Protein AF-A0A4V1DC29-F1 (afdb_monomer_lite)

Organism: Pseudomonas veronii (NCBI:txid76761)

InterPro domains:
  IPR040654 LasR-specific antiactivator QslA [PF18226] (12-81)

Structure (mmCIF, N/CA/C/O backbone):
data_AF-A0A4V1DC29-F1
#
_entry.id   AF-A0A4V1DC29-F1
#
loop_
_atom_site.group_PDB
_atom_site.id
_atom_site.type_symbol
_atom_site.label_atom_id
_atom_site.label_alt_id
_atom_site.label_comp_id
_atom_site.label_asym_id
_atom_site.label_entity_id
_atom_site.label_seq_id
_atom_site.pdbx_PDB_ins_code
_atom_site.Cartn_x
_atom_site.Cartn_y
_atom_site.Cartn_z
_atom_site.occupancy
_atom_site.B_iso_or_equiv
_atom_site.auth_seq_id
_atom_site.auth_comp_id
_atom_site.auth_asym_id
_atom_site.auth_atom_id
_atom_site.pdbx_PDB_model_num
ATOM 1 N N . MET A 1 1 ? -5.006 3.701 -33.647 1.00 34.66 1 MET A N 1
ATOM 2 C CA . MET A 1 1 ? -5.618 2.642 -32.819 1.00 34.66 1 MET A CA 1
ATOM 3 C C . MET A 1 1 ? -4.777 2.530 -31.553 1.00 34.66 1 MET A C 1
ATOM 5 O O . MET A 1 1 ? -3.688 1.982 -31.626 1.00 34.66 1 MET A O 1
ATOM 9 N N . GLN A 1 2 ? -5.179 3.166 -30.448 1.00 41.62 2 GLN A N 1
ATOM 10 C CA . GLN A 1 2 ? -4.466 3.026 -29.171 1.00 41.62 2 GLN A CA 1
ATOM 11 C C . GLN A 1 2 ? -4.733 1.616 -28.639 1.00 41.62 2 GLN A C 1
ATOM 13 O O . GLN A 1 2 ? -5.888 1.242 -28.449 1.00 41.62 2 GLN A O 1
ATOM 18 N N . GLN A 1 3 ? -3.676 0.829 -28.442 1.00 43.25 3 GLN A N 1
ATOM 19 C CA . GLN A 1 3 ? -3.746 -0.358 -27.598 1.00 43.25 3 GLN A CA 1
ATOM 20 C C . GLN A 1 3 ? -4.185 0.131 -26.218 1.00 43.25 3 GLN A C 1
ATOM 22 O O . GLN A 1 3 ? -3.456 0.876 -25.565 1.00 43.25 3 GLN A O 1
ATOM 27 N N . VAL A 1 4 ? -5.396 -0.230 -25.797 1.00 51.94 4 VAL A N 1
ATOM 28 C CA . VAL A 1 4 ? -5.788 -0.116 -24.395 1.00 51.94 4 VAL A CA 1
ATOM 29 C C . VAL A 1 4 ? -4.890 -1.107 -23.667 1.00 51.94 4 VAL A C 1
ATOM 31 O O . VAL A 1 4 ? -5.188 -2.297 -23.637 1.00 51.94 4 VAL A O 1
ATOM 34 N N . GLY A 1 5 ? -3.730 -0.645 -23.196 1.00 57.06 5 GLY A N 1
ATOM 35 C CA . GLY A 1 5 ? -2.886 -1.445 -22.321 1.00 57.06 5 GLY A CA 1
ATOM 36 C C . GLY A 1 5 ? -3.753 -1.920 -21.163 1.00 57.06 5 GLY A C 1
ATOM 37 O O . GLY A 1 5 ? -4.528 -1.137 -20.610 1.00 57.06 5 GLY A O 1
ATOM 38 N N . GLU A 1 6 ? -3.710 -3.209 -20.845 1.00 72.94 6 GLU A N 1
ATOM 39 C CA . GLU A 1 6 ? -4.348 -3.700 -19.630 1.00 72.94 6 GLU A CA 1
ATOM 40 C C . GLU A 1 6 ? -3.633 -3.053 -18.445 1.00 72.94 6 GLU A C 1
ATOM 42 O O . GLU A 1 6 ? -2.489 -3.376 -18.125 1.00 72.94 6 GLU A O 1
ATOM 47 N N . TYR A 1 7 ? -4.299 -2.066 -17.857 1.00 80.69 7 TYR A N 1
ATOM 48 C CA . TYR A 1 7 ? -3.824 -1.395 -16.663 1.00 80.69 7 TYR A CA 1
ATOM 49 C C . TYR A 1 7 ? -4.101 -2.269 -15.448 1.00 80.69 7 TYR A C 1
ATOM 51 O O . TYR A 1 7 ? -5.181 -2.855 -15.324 1.00 80.69 7 TYR A O 1
ATOM 59 N N . VAL A 1 8 ? -3.144 -2.318 -14.531 1.00 84.25 8 VAL A N 1
ATOM 60 C CA . VAL A 1 8 ? -3.282 -3.077 -13.289 1.00 84.25 8 VAL A CA 1
ATOM 61 C C . VAL A 1 8 ? -4.193 -2.319 -12.329 1.00 84.25 8 VAL A C 1
ATOM 63 O O . VAL A 1 8 ? -4.107 -1.096 -12.196 1.00 84.25 8 VAL A O 1
ATOM 66 N N . SER A 1 9 ? -5.052 -3.050 -11.628 1.00 84.31 9 SER A N 1
ATOM 67 C CA . SER A 1 9 ? -5.849 -2.515 -10.527 1.00 84.31 9 SER A CA 1
ATOM 68 C C . SER A 1 9 ? -5.386 -3.132 -9.218 1.00 84.31 9 SER A C 1
ATOM 70 O O . SER A 1 9 ? -5.137 -4.334 -9.152 1.00 84.31 9 SER A O 1
ATOM 72 N N . VAL A 1 10 ? -5.336 -2.325 -8.162 1.00 82.88 10 VAL A N 1
ATOM 73 C CA . VAL A 1 10 ? -5.288 -2.845 -6.796 1.00 82.88 10 VAL A CA 1
ATOM 74 C C . VAL A 1 10 ? -6.625 -3.540 -6.527 1.00 82.88 10 VAL A C 1
ATOM 76 O O . VAL A 1 10 ? -7.673 -2.928 -6.771 1.00 82.88 10 VAL A O 1
ATOM 79 N N . PRO A 1 11 ? -6.626 -4.809 -6.077 1.00 84.19 11 PRO A N 1
ATOM 80 C CA . PRO A 1 11 ? -7.860 -5.553 -5.863 1.00 84.19 11 PRO A CA 1
ATOM 81 C C . PRO A 1 11 ? -8.744 -4.887 -4.800 1.00 84.19 11 PRO A C 1
ATOM 83 O O . PRO A 1 11 ? -8.279 -4.090 -3.981 1.00 84.19 11 PRO A O 1
ATOM 86 N N . SER A 1 12 ? -10.039 -5.205 -4.836 1.00 82.88 12 SER A N 1
ATOM 87 C CA . SER A 1 12 ? -10.992 -4.782 -3.805 1.00 82.88 12 SER A CA 1
ATOM 88 C C . SER A 1 12 ? -10.543 -5.271 -2.426 1.00 82.88 12 SER A C 1
ATOM 90 O O . SER A 1 12 ? -10.000 -6.370 -2.301 1.00 82.88 12 SER A O 1
ATOM 92 N N . ALA A 1 13 ? -10.776 -4.453 -1.405 1.00 80.19 13 ALA A N 1
ATOM 93 C CA . ALA A 1 13 ? -10.408 -4.737 -0.026 1.00 80.19 13 ALA A CA 1
ATOM 94 C C . ALA A 1 13 ? -11.503 -4.235 0.907 1.00 80.19 13 ALA A C 1
ATOM 96 O O . ALA A 1 13 ? -11.963 -3.107 0.742 1.00 80.19 13 ALA A O 1
ATOM 97 N N . GLU A 1 14 ? -11.918 -5.067 1.866 1.00 74.00 14 GLU A N 1
ATOM 98 C CA . GLU A 1 14 ? -12.877 -4.694 2.920 1.00 74.00 14 GLU A CA 1
ATOM 99 C C . GLU A 1 14 ? -14.199 -4.088 2.395 1.00 74.00 14 GLU A C 1
ATOM 101 O O . GLU A 1 14 ? -14.818 -3.267 3.057 1.00 74.00 14 GLU A O 1
ATOM 106 N N . GLY A 1 15 ? -14.645 -4.479 1.193 1.00 68.50 15 GLY A N 1
ATOM 107 C CA . GLY A 1 15 ? -15.852 -3.927 0.562 1.00 68.50 15 GLY A CA 1
ATOM 108 C C . GLY A 1 15 ? -15.630 -2.651 -0.261 1.00 68.50 15 GLY A C 1
ATOM 109 O O . GLY A 1 15 ? -16.566 -2.185 -0.908 1.00 68.50 15 GLY A O 1
ATOM 110 N N . TYR A 1 16 ? -14.405 -2.109 -0.313 1.00 76.62 16 TYR A N 1
ATOM 111 C CA . TYR A 1 16 ? -14.052 -0.965 -1.163 1.00 76.62 16 TYR A CA 1
ATOM 112 C C . TYR A 1 16 ? -13.697 -1.416 -2.579 1.00 76.62 16 TYR A C 1
ATOM 114 O O . TYR A 1 16 ? -12.969 -2.405 -2.730 1.00 76.62 16 TYR A O 1
ATOM 122 N N . PRO A 1 17 ? -14.167 -0.724 -3.635 1.00 81.56 17 PRO A N 1
ATOM 123 C CA . PRO A 1 17 ? -13.888 -1.122 -5.009 1.00 81.56 17 PRO A CA 1
ATOM 124 C C . PRO A 1 17 ? -12.386 -1.163 -5.312 1.00 81.56 17 PRO A C 1
ATOM 126 O O . PRO A 1 17 ? -11.569 -0.471 -4.696 1.00 81.56 17 PRO A O 1
ATOM 129 N N . GLY A 1 18 ? -12.025 -1.988 -6.295 1.00 84.38 18 GLY A N 1
ATOM 130 C CA . GLY A 1 18 ? -10.666 -2.009 -6.825 1.00 84.38 18 GLY A CA 1
ATOM 131 C C . GLY A 1 18 ? -10.278 -0.643 -7.394 1.00 84.38 18 GLY A C 1
ATOM 132 O O . GLY A 1 18 ? -11.094 0.033 -8.023 1.00 84.38 18 GLY A O 1
ATOM 133 N N . LEU A 1 19 ? -9.030 -0.238 -7.167 1.00 83.06 19 LEU A N 1
ATOM 134 C CA . LEU A 1 19 ? -8.510 1.054 -7.610 1.00 83.06 19 LEU A CA 1
ATOM 135 C C . LEU A 1 19 ? -7.601 0.857 -8.817 1.00 83.06 19 LEU A C 1
ATOM 137 O O . LEU A 1 19 ? -6.590 0.159 -8.744 1.00 83.06 19 LEU A O 1
ATOM 141 N N . ARG A 1 20 ? -7.977 1.470 -9.941 1.00 85.19 20 ARG A N 1
ATOM 142 C CA . ARG A 1 20 ? -7.216 1.382 -11.187 1.00 85.19 20 ARG A CA 1
ATOM 143 C C . ARG A 1 20 ? -5.964 2.237 -11.098 1.00 85.19 20 ARG A C 1
ATOM 145 O O . ARG A 1 20 ? -6.022 3.390 -10.675 1.00 85.19 20 ARG A O 1
ATOM 152 N N . THR A 1 21 ? -4.854 1.679 -11.550 1.00 86.75 21 THR A N 1
ATOM 153 C CA . THR A 1 21 ? -3.572 2.373 -11.584 1.00 86.75 21 THR A CA 1
ATOM 154 C C . THR A 1 21 ? -3.206 2.799 -13.014 1.00 86.75 21 THR A C 1
ATOM 156 O O . THR A 1 21 ? -3.769 2.257 -13.968 1.00 86.75 21 THR A O 1
ATOM 159 N N . PRO A 1 22 ? -2.298 3.775 -13.206 1.00 88.12 22 PRO A N 1
ATOM 160 C CA . PRO A 1 22 ? -1.805 4.150 -14.531 1.00 88.12 22 PRO A CA 1
ATOM 161 C C . PRO A 1 22 ? -0.735 3.192 -15.089 1.00 88.12 22 PRO A C 1
ATOM 163 O O . PRO A 1 22 ? -0.266 3.420 -16.202 1.00 88.12 22 PRO A O 1
ATOM 166 N N . TRP A 1 23 ? -0.349 2.133 -14.366 1.00 89.88 23 TRP A N 1
ATOM 167 C CA . TRP A 1 23 ? 0.695 1.199 -14.798 1.00 89.88 23 TRP A CA 1
ATOM 168 C C . TRP A 1 23 ? 0.155 0.037 -15.637 1.00 89.88 23 TRP A C 1
ATOM 170 O O . TRP A 1 23 ? -0.932 -0.489 -15.376 1.00 89.88 23 TRP A O 1
ATOM 180 N N . GLY A 1 24 ? 0.955 -0.389 -16.617 1.00 90.38 24 GLY A N 1
ATOM 181 C CA . GLY A 1 24 ? 0.723 -1.606 -17.390 1.00 90.38 24 GLY A CA 1
ATOM 182 C C . GLY A 1 24 ? 1.002 -2.887 -16.598 1.00 90.38 24 GLY A C 1
ATOM 183 O O . GLY A 1 24 ? 1.563 -2.869 -15.497 1.00 90.38 24 GLY A O 1
ATOM 184 N N . ASN A 1 25 ? 0.597 -4.022 -17.170 1.00 89.62 25 ASN A N 1
ATOM 185 C CA . ASN A 1 25 ? 0.738 -5.357 -16.578 1.00 89.62 25 ASN A CA 1
ATOM 186 C C . ASN A 1 25 ? 2.171 -5.725 -16.159 1.00 89.62 25 ASN A C 1
ATOM 188 O O . ASN A 1 25 ? 2.345 -6.515 -15.233 1.00 89.62 25 ASN A O 1
ATOM 192 N N . GLU A 1 26 ? 3.191 -5.153 -16.793 1.00 92.00 26 GLU A N 1
ATOM 193 C CA . GLU A 1 26 ? 4.601 -5.352 -16.459 1.00 92.00 26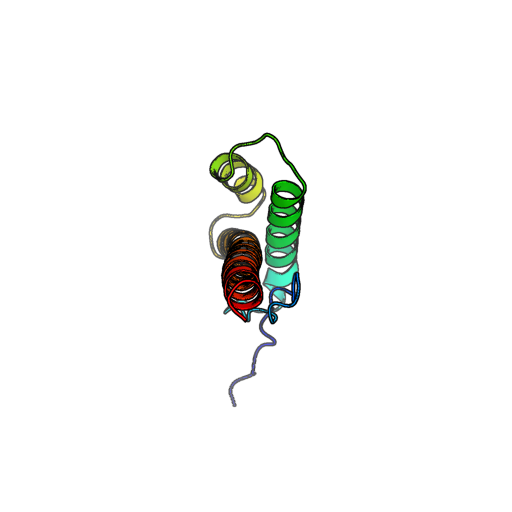 GLU A CA 1
ATOM 194 C C . GLU A 1 26 ? 4.959 -4.915 -15.028 1.00 92.00 26 GLU A C 1
ATOM 196 O O . GLU A 1 26 ? 5.889 -5.462 -14.436 1.00 92.00 26 GLU A O 1
ATOM 201 N N . PHE A 1 27 ? 4.189 -3.995 -14.440 1.00 94.75 27 PHE A N 1
ATOM 202 C CA . PHE A 1 27 ? 4.379 -3.520 -13.067 1.00 94.75 27 PHE A CA 1
ATOM 203 C C . PHE A 1 27 ? 3.475 -4.218 -12.046 1.00 94.75 27 PHE A C 1
ATOM 205 O O . PHE A 1 27 ? 3.547 -3.916 -10.852 1.00 94.75 27 PHE A O 1
ATOM 212 N N . ARG A 1 28 ? 2.637 -5.172 -12.480 1.00 93.81 28 ARG A N 1
ATOM 213 C CA . ARG A 1 28 ? 1.738 -5.922 -11.590 1.00 93.81 28 ARG A CA 1
ATOM 214 C C . ARG A 1 28 ? 2.456 -6.525 -10.377 1.00 93.81 28 ARG A C 1
ATOM 216 O O . ARG A 1 28 ? 1.947 -6.325 -9.276 1.00 93.81 28 ARG A O 1
ATOM 223 N N . PRO A 1 29 ? 3.630 -7.175 -10.514 1.00 95.69 29 PRO A N 1
ATOM 224 C CA . PRO A 1 29 ? 4.308 -7.765 -9.361 1.00 95.69 29 PRO A CA 1
ATOM 225 C C . PRO A 1 29 ? 4.699 -6.731 -8.299 1.00 95.69 29 PRO A C 1
ATOM 227 O O . PRO A 1 29 ? 4.638 -7.022 -7.110 1.00 95.69 29 PRO A O 1
ATOM 230 N N . MET A 1 30 ? 5.069 -5.515 -8.713 1.00 97.44 30 MET A N 1
ATOM 231 C CA . MET A 1 30 ? 5.447 -4.429 -7.806 1.00 97.44 30 MET A CA 1
ATOM 232 C C . MET A 1 30 ? 4.221 -3.912 -7.054 1.00 97.44 30 MET A C 1
ATOM 234 O O . MET A 1 30 ? 4.275 -3.736 -5.841 1.00 97.44 30 MET A O 1
ATOM 238 N N . ILE A 1 31 ? 3.102 -3.729 -7.760 1.00 96.19 31 ILE A N 1
ATOM 239 C CA . ILE A 1 31 ? 1.831 -3.304 -7.160 1.00 96.19 31 ILE A CA 1
ATOM 240 C C . ILE A 1 31 ? 1.346 -4.343 -6.145 1.00 96.19 31 ILE A C 1
ATOM 242 O O . ILE A 1 31 ? 0.999 -3.982 -5.023 1.00 96.19 31 ILE A O 1
ATOM 246 N N . GLU A 1 32 ? 1.340 -5.626 -6.512 1.00 95.88 32 GLU A N 1
ATOM 247 C CA . GLU A 1 32 ? 0.928 -6.719 -5.621 1.00 95.88 32 GLU A CA 1
ATOM 248 C C . GLU A 1 32 ? 1.825 -6.823 -4.382 1.00 95.88 32 GLU A C 1
ATOM 250 O O . GLU A 1 32 ? 1.328 -7.066 -3.282 1.00 95.88 32 GLU A O 1
ATOM 255 N N . ASP A 1 33 ? 3.130 -6.594 -4.531 1.00 97.69 33 ASP A N 1
ATOM 256 C CA . ASP A 1 33 ? 4.054 -6.583 -3.398 1.00 97.69 33 ASP A CA 1
ATOM 257 C C . ASP A 1 33 ? 3.813 -5.384 -2.467 1.00 97.69 33 ASP A C 1
ATOM 259 O O . ASP A 1 33 ? 3.780 -5.537 -1.244 1.00 97.69 33 ASP A O 1
ATOM 263 N N . GLY A 1 34 ? 3.528 -4.206 -3.034 1.00 97.81 34 GLY A N 1
ATOM 264 C CA . GLY A 1 34 ? 3.102 -3.027 -2.279 1.00 97.81 34 GLY A CA 1
ATOM 265 C C . GLY A 1 34 ? 1.829 -3.281 -1.475 1.00 97.81 34 GLY A C 1
ATOM 266 O O . GLY A 1 34 ? 1.779 -2.981 -0.280 1.00 97.81 34 GLY A O 1
ATOM 267 N N . VAL A 1 35 ? 0.824 -3.900 -2.104 1.00 97.38 35 VAL A N 1
ATOM 268 C CA . VAL A 1 35 ? -0.432 -4.296 -1.447 1.00 97.38 35 VAL A CA 1
ATOM 269 C C . VAL A 1 35 ? -0.162 -5.252 -0.287 1.00 97.38 35 VAL A C 1
ATOM 271 O O . VAL A 1 35 ? -0.603 -4.980 0.828 1.00 97.38 35 VAL A O 1
ATOM 274 N N . ARG A 1 36 ? 0.615 -6.318 -0.511 1.00 97.19 36 ARG A N 1
ATOM 275 C CA . ARG A 1 36 ? 0.955 -7.304 0.527 1.00 97.19 36 ARG A CA 1
ATOM 276 C C . ARG A 1 36 ? 1.704 -6.670 1.700 1.00 97.19 36 ARG A C 1
ATOM 278 O O . ARG A 1 36 ? 1.467 -7.009 2.860 1.00 97.19 36 ARG A O 1
ATOM 285 N N . CYS A 1 37 ? 2.614 -5.743 1.411 1.00 97.69 37 CYS A N 1
ATOM 286 C CA . CYS A 1 37 ? 3.350 -5.006 2.430 1.00 97.69 37 CYS A CA 1
ATOM 287 C C . CYS A 1 37 ? 2.412 -4.137 3.288 1.00 97.69 37 CYS A C 1
ATOM 289 O O . CYS A 1 37 ? 2.535 -4.129 4.514 1.00 97.69 37 CYS A O 1
ATOM 291 N N . ALA A 1 38 ? 1.441 -3.460 2.667 1.00 97.62 38 ALA A N 1
ATOM 292 C CA . ALA A 1 38 ? 0.428 -2.692 3.385 1.00 97.62 38 ALA A CA 1
ATOM 293 C C . ALA A 1 38 ? -0.500 -3.588 4.222 1.00 97.62 38 ALA A C 1
ATOM 295 O O . ALA A 1 38 ? -0.772 -3.252 5.371 1.00 97.62 38 ALA A O 1
ATOM 296 N N . GLU A 1 39 ? -0.940 -4.732 3.690 1.00 96.31 39 GLU A N 1
ATOM 297 C CA . GLU A 1 39 ? -1.738 -5.730 4.425 1.00 96.31 39 GLU A CA 1
ATOM 298 C C . GLU A 1 39 ? -0.988 -6.236 5.661 1.00 96.31 39 GLU A C 1
ATOM 300 O O . GLU A 1 39 ? -1.505 -6.156 6.769 1.00 96.31 39 GLU A O 1
ATOM 305 N N . THR A 1 40 ? 0.284 -6.613 5.507 1.00 96.56 40 THR A N 1
ATOM 306 C CA . THR A 1 40 ? 1.130 -7.046 6.633 1.00 96.56 40 THR A CA 1
ATOM 307 C C . THR A 1 40 ? 1.239 -5.967 7.715 1.00 96.56 40 THR A C 1
ATOM 309 O O . THR A 1 40 ? 1.306 -6.268 8.907 1.00 96.56 40 THR A O 1
ATOM 312 N N . TRP A 1 41 ? 1.272 -4.689 7.317 1.00 97.50 41 TRP A N 1
ATOM 313 C CA . TRP A 1 41 ? 1.280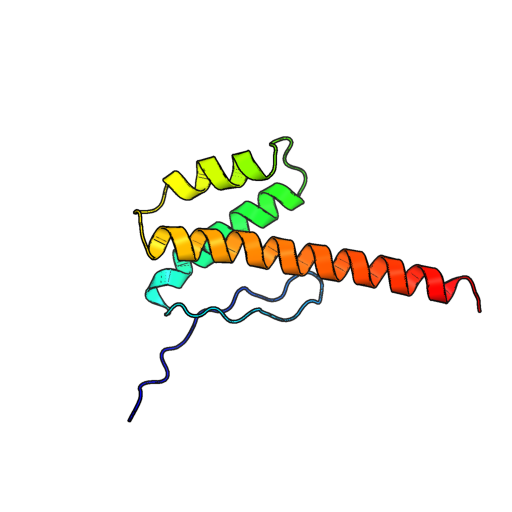 -3.590 8.275 1.00 97.50 41 TRP A CA 1
ATOM 314 C C . TRP A 1 41 ? -0.068 -3.437 8.994 1.00 97.50 41 TRP A C 1
ATOM 316 O O . TRP A 1 41 ? -0.097 -3.318 10.220 1.00 97.50 41 TRP A O 1
ATOM 326 N N . LEU A 1 42 ? -1.170 -3.480 8.240 1.00 95.50 42 LEU A N 1
ATOM 327 C CA . LEU A 1 42 ? -2.542 -3.386 8.745 1.00 95.50 42 LEU A CA 1
ATOM 328 C C . LEU A 1 42 ? -2.913 -4.540 9.689 1.00 95.50 42 LEU A C 1
ATOM 330 O O . LEU A 1 42 ? -3.655 -4.306 10.644 1.00 95.50 42 LEU A O 1
ATOM 334 N N . ASP A 1 43 ? -2.343 -5.728 9.473 1.00 95.94 43 ASP A N 1
ATOM 335 C CA . ASP A 1 43 ? -2.537 -6.941 10.280 1.00 95.94 43 ASP A CA 1
ATOM 336 C C . ASP A 1 43 ? -1.827 -6.899 11.651 1.00 95.94 43 ASP A C 1
ATOM 338 O O . ASP A 1 43 ? -1.855 -7.872 12.406 1.00 95.94 43 ASP A O 1
ATOM 342 N N . GLY A 1 44 ? -1.217 -5.765 12.017 1.00 93.44 44 GLY A N 1
ATOM 343 C CA . GLY A 1 44 ? -0.716 -5.520 13.374 1.00 93.44 44 GLY A CA 1
ATOM 344 C C . GLY A 1 44 ? 0.805 -5.449 13.507 1.00 93.44 44 GLY A C 1
ATOM 345 O O . GLY A 1 44 ? 1.345 -5.741 14.575 1.00 93.44 44 GLY A O 1
ATOM 346 N N . SER A 1 45 ? 1.516 -5.044 12.453 1.00 93.62 45 SER A N 1
ATOM 347 C CA . SER A 1 45 ? 2.951 -4.746 12.543 1.00 93.62 45 SER A CA 1
ATOM 348 C C . SER A 1 45 ? 3.246 -3.688 13.616 1.00 93.62 45 SER A C 1
ATOM 350 O O . SER A 1 45 ? 2.609 -2.638 13.666 1.00 93.62 45 SER A O 1
ATOM 352 N N . SER A 1 46 ? 4.296 -3.905 14.414 1.00 93.81 46 SER A N 1
ATOM 353 C CA . SER A 1 46 ? 4.792 -2.928 15.399 1.00 93.81 46 SER A CA 1
ATOM 354 C C . SER A 1 46 ? 5.636 -1.802 14.787 1.00 93.81 46 SER A C 1
ATOM 356 O O . SER A 1 46 ? 5.970 -0.828 15.464 1.00 93.81 46 SER A O 1
ATOM 358 N N . LEU A 1 47 ? 6.008 -1.924 13.511 1.00 95.19 47 LEU A N 1
ATOM 359 C CA . LEU A 1 47 ? 6.823 -0.933 12.814 1.00 95.19 47 LEU A CA 1
ATOM 360 C C . LEU A 1 47 ? 6.018 0.339 12.508 1.00 95.19 47 LEU A C 1
ATOM 362 O O . LEU A 1 47 ? 4.869 0.246 12.067 1.00 95.19 47 LEU A O 1
ATOM 366 N N . PRO A 1 48 ? 6.626 1.535 12.628 1.00 97.56 48 PRO A N 1
ATOM 367 C CA . PRO A 1 48 ? 6.025 2.756 12.110 1.00 97.56 48 PRO A CA 1
ATOM 368 C C . PRO A 1 48 ? 5.723 2.634 10.611 1.00 97.56 48 PRO A C 1
ATOM 370 O O . PRO A 1 48 ? 6.551 2.128 9.851 1.00 97.56 48 PRO A O 1
ATOM 373 N N . LEU A 1 49 ? 4.574 3.161 10.175 1.00 97.38 49 LEU A N 1
ATOM 374 C CA . LEU A 1 49 ? 4.109 3.065 8.785 1.00 97.38 49 LEU A CA 1
ATOM 375 C C . LEU A 1 49 ? 5.166 3.518 7.767 1.00 97.38 49 LEU A C 1
ATOM 377 O O . LEU A 1 49 ? 5.451 2.823 6.792 1.00 97.38 49 LEU A O 1
ATOM 381 N N . TRP A 1 50 ? 5.783 4.675 8.021 1.00 97.56 50 TRP A N 1
ATOM 382 C CA . TRP A 1 50 ? 6.809 5.234 7.141 1.00 97.56 50 TRP A CA 1
ATOM 383 C C . TRP A 1 50 ? 8.022 4.306 7.009 1.00 97.56 50 TRP A C 1
ATOM 385 O O . TRP A 1 50 ? 8.640 4.254 5.949 1.00 97.56 50 TRP A O 1
ATOM 395 N N . TRP A 1 51 ? 8.362 3.567 8.071 1.00 97.69 51 TRP A N 1
ATOM 396 C CA . TRP A 1 51 ? 9.510 2.668 8.089 1.00 97.69 51 TRP A CA 1
ATOM 397 C C . TRP A 1 51 ? 9.218 1.409 7.274 1.00 97.69 51 TRP A C 1
ATOM 399 O O . TRP A 1 51 ? 10.058 1.002 6.472 1.00 97.69 51 TRP A O 1
ATOM 409 N N . ALA A 1 52 ? 8.012 0.843 7.410 1.00 97.50 52 ALA A N 1
ATOM 410 C CA . ALA A 1 52 ? 7.562 -0.282 6.590 1.00 97.50 52 ALA A CA 1
ATOM 411 C C . ALA A 1 52 ? 7.644 0.058 5.091 1.00 97.50 52 ALA A C 1
ATOM 413 O O . ALA A 1 52 ? 8.236 -0.698 4.322 1.00 97.50 52 ALA A O 1
ATOM 414 N N . LEU A 1 53 ? 7.169 1.241 4.691 1.00 98.12 53 LEU A N 1
ATOM 415 C CA . LEU A 1 53 ? 7.290 1.722 3.313 1.00 98.12 53 LEU A CA 1
ATOM 416 C C . LEU A 1 53 ? 8.755 1.932 2.893 1.00 98.12 53 LEU A C 1
ATOM 418 O O . LEU A 1 53 ? 9.201 1.416 1.868 1.00 98.12 53 LEU A O 1
ATOM 422 N N . ALA A 1 54 ? 9.523 2.684 3.687 1.00 97.44 54 ALA A N 1
ATOM 423 C CA . ALA A 1 54 ? 10.881 3.097 3.337 1.00 97.44 54 ALA A CA 1
ATOM 424 C C . ALA A 1 54 ? 11.866 1.928 3.212 1.00 97.44 54 ALA A C 1
ATOM 426 O O . ALA A 1 54 ? 12.843 2.039 2.470 1.00 97.44 54 ALA A O 1
ATOM 427 N N . GLN A 1 55 ? 11.639 0.833 3.937 1.00 96.69 55 GLN A N 1
ATOM 428 C CA . GLN A 1 55 ? 12.480 -0.357 3.855 1.00 96.69 55 GLN A CA 1
ATOM 429 C C . GLN A 1 55 ? 12.101 -1.229 2.666 1.00 96.69 55 GLN A C 1
ATOM 431 O O . GLN A 1 55 ? 12.986 -1.617 1.909 1.00 96.69 55 GLN A O 1
ATOM 436 N N . ASN A 1 56 ? 10.808 -1.473 2.451 1.00 97.25 56 ASN A N 1
ATOM 437 C CA . ASN A 1 56 ? 10.368 -2.357 1.375 1.00 97.25 56 ASN A CA 1
ATOM 438 C C . ASN A 1 56 ? 10.551 -1.733 -0.013 1.00 97.25 56 ASN A C 1
ATOM 440 O O . ASN A 1 56 ? 10.969 -2.424 -0.938 1.00 97.25 56 ASN A O 1
ATOM 444 N N . ARG A 1 57 ? 10.408 -0.405 -0.146 1.00 97.00 57 ARG A N 1
ATOM 445 C CA . ARG A 1 57 ? 10.644 0.273 -1.432 1.00 97.00 57 ARG A CA 1
ATOM 446 C C . ARG A 1 57 ? 12.071 0.102 -1.970 1.00 97.00 57 ARG A C 1
ATOM 448 O O . ARG A 1 57 ? 12.282 0.178 -3.173 1.00 97.00 57 ARG A O 1
ATOM 455 N N . LYS A 1 58 ? 13.058 -0.151 -1.096 1.00 96.75 58 LYS A N 1
ATOM 456 C CA . LYS A 1 58 ? 14.471 -0.341 -1.479 1.00 96.75 58 LYS A CA 1
ATOM 457 C C . LYS A 1 58 ? 14.728 -1.659 -2.214 1.00 96.75 58 LYS A C 1
ATOM 459 O O . LYS A 1 58 ? 15.797 -1.812 -2.795 1.00 96.75 58 LYS A O 1
ATOM 464 N N . HIS A 1 59 ? 13.785 -2.602 -2.187 1.00 96.50 59 HIS A N 1
ATOM 465 C CA . HIS A 1 59 ? 13.891 -3.861 -2.930 1.00 96.50 59 HIS A CA 1
ATOM 466 C C . HIS A 1 59 ? 13.604 -3.693 -4.430 1.00 96.50 59 HIS A C 1
ATOM 468 O O . HIS A 1 59 ? 13.892 -4.595 -5.217 1.00 96.50 59 HIS A O 1
ATOM 474 N N . HIS A 1 60 ? 13.070 -2.540 -4.840 1.00 96.25 60 HIS A N 1
ATOM 475 C CA . HIS A 1 60 ? 12.734 -2.246 -6.228 1.00 96.25 60 HIS A CA 1
ATOM 476 C C . HIS A 1 60 ? 13.785 -1.345 -6.875 1.00 96.25 60 HIS A C 1
ATOM 478 O O . HIS A 1 60 ? 14.481 -0.571 -6.216 1.00 96.25 60 HIS A O 1
ATOM 484 N N . ARG A 1 61 ? 13.902 -1.447 -8.203 1.00 95.06 61 ARG A N 1
ATOM 485 C CA . ARG A 1 61 ? 14.756 -0.540 -8.976 1.00 95.06 61 ARG A CA 1
ATOM 486 C C . ARG A 1 61 ? 14.169 0.878 -8.926 1.00 95.06 61 ARG A C 1
ATOM 488 O O . ARG A 1 61 ? 12.956 0.999 -9.097 1.00 95.06 61 ARG A O 1
ATOM 495 N N . PRO A 1 62 ? 15.001 1.924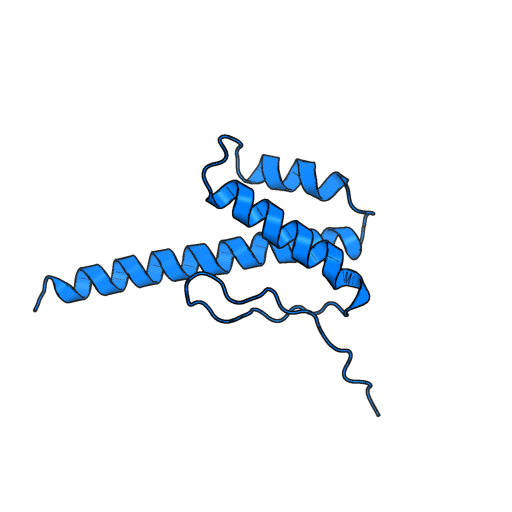 -8.762 1.00 95.25 62 PRO A N 1
ATOM 496 C CA . PRO A 1 62 ? 14.537 3.307 -8.828 1.00 95.25 62 PRO A CA 1
ATOM 497 C C . PRO A 1 62 ? 13.785 3.614 -10.133 1.00 95.25 62 PRO A C 1
ATOM 499 O O . PRO A 1 62 ? 14.140 3.078 -11.187 1.00 95.25 62 PRO A O 1
ATOM 502 N N . GLY A 1 63 ? 12.788 4.499 -10.055 1.00 95.88 63 GLY A N 1
ATOM 503 C CA . GLY A 1 63 ? 11.880 4.849 -11.156 1.00 95.88 63 GLY A CA 1
ATOM 504 C C . GLY A 1 63 ? 10.565 4.069 -11.093 1.00 95.88 63 GLY A C 1
ATOM 505 O O . GLY A 1 63 ? 10.131 3.675 -10.008 1.00 95.88 63 GLY A O 1
ATOM 506 N N . ASP A 1 64 ? 9.963 3.806 -12.254 1.00 96.06 64 ASP A N 1
ATOM 507 C CA . ASP A 1 64 ? 8.620 3.221 -12.376 1.00 96.06 64 ASP A CA 1
ATOM 508 C C . ASP A 1 64 ? 8.371 1.960 -11.520 1.00 96.06 64 ASP A C 1
ATOM 510 O O . ASP A 1 64 ? 7.303 1.874 -10.915 1.00 96.06 64 ASP A O 1
ATOM 514 N N . PRO A 1 65 ? 9.305 0.987 -11.384 1.00 96.06 65 PRO A N 1
ATOM 515 C CA . PRO A 1 65 ? 9.085 -0.177 -10.522 1.00 96.06 65 PRO A CA 1
ATOM 516 C C . PRO A 1 65 ? 8.868 0.182 -9.051 1.00 96.06 65 PRO A C 1
ATOM 518 O O . PRO A 1 65 ? 8.035 -0.428 -8.382 1.00 96.06 65 PRO A O 1
ATOM 521 N N . GLN A 1 66 ? 9.629 1.151 -8.542 1.00 97.88 66 GLN A N 1
ATOM 522 C CA . GLN A 1 66 ? 9.497 1.614 -7.167 1.00 97.88 66 GLN A CA 1
ATOM 523 C C . GLN A 1 66 ? 8.206 2.420 -6.991 1.00 97.88 66 GLN A C 1
ATOM 525 O O . GLN A 1 66 ? 7.497 2.210 -6.012 1.00 97.88 66 GLN A O 1
ATOM 530 N N . GLU A 1 67 ? 7.863 3.288 -7.944 1.00 97.50 67 GLU A N 1
ATOM 531 C CA . GLU A 1 67 ? 6.618 4.070 -7.904 1.00 97.50 67 GLU A CA 1
ATOM 532 C C . GLU A 1 67 ? 5.373 3.170 -7.953 1.00 97.50 67 GLU A C 1
ATOM 534 O O . GLU A 1 67 ? 4.424 3.380 -7.198 1.00 97.50 67 GLU A O 1
ATOM 539 N N . ALA A 1 68 ? 5.396 2.116 -8.774 1.00 96.56 68 ALA A N 1
ATOM 540 C CA . ALA A 1 68 ? 4.324 1.128 -8.848 1.00 96.56 68 ALA A CA 1
ATOM 541 C C . ALA A 1 68 ? 4.138 0.369 -7.522 1.00 96.56 68 ALA A C 1
ATOM 543 O O . ALA A 1 68 ? 3.008 0.141 -7.084 1.00 96.56 68 ALA A O 1
ATOM 544 N N . PHE A 1 69 ? 5.241 0.019 -6.851 1.00 98.06 69 PHE A N 1
ATOM 545 C CA . PHE A 1 69 ? 5.203 -0.547 -5.502 1.00 98.06 69 PHE A CA 1
ATOM 546 C C . PHE A 1 69 ? 4.596 0.432 -4.489 1.00 98.06 69 PHE A C 1
ATOM 548 O O . PHE A 1 69 ? 3.665 0.080 -3.761 1.00 98.06 69 PHE A O 1
ATOM 555 N N . GLU A 1 70 ? 5.088 1.675 -4.464 1.00 98.00 70 GLU A N 1
ATOM 556 C CA . GLU A 1 70 ? 4.609 2.717 -3.550 1.00 98.00 70 GLU A CA 1
ATOM 557 C C . GLU A 1 70 ? 3.104 2.966 -3.741 1.00 98.00 70 GLU A C 1
ATOM 559 O O . GLU A 1 70 ? 2.365 3.121 -2.766 1.00 98.00 70 GLU A O 1
ATOM 564 N N . ALA A 1 71 ? 2.616 2.915 -4.980 1.00 96.50 71 ALA A N 1
ATOM 565 C CA . ALA A 1 71 ? 1.200 3.047 -5.272 1.00 96.50 71 ALA A CA 1
ATOM 566 C C . ALA A 1 71 ? 0.365 1.862 -4.783 1.00 96.50 71 ALA A C 1
ATOM 568 O O . ALA A 1 71 ? -0.678 2.086 -4.172 1.00 96.50 71 ALA A O 1
ATOM 569 N N . GLY A 1 72 ? 0.812 0.619 -4.991 1.00 97.06 72 GLY A N 1
ATOM 570 C CA . GLY A 1 72 ? 0.138 -0.557 -4.432 1.00 97.06 72 GLY A CA 1
ATOM 571 C C . GLY A 1 72 ? -0.020 -0.457 -2.911 1.00 97.06 72 GLY A C 1
ATOM 572 O O . GLY A 1 72 ? -1.111 -0.668 -2.376 1.00 97.06 72 GLY A O 1
ATOM 573 N N . PHE A 1 73 ? 1.047 -0.029 -2.232 1.00 98.00 73 PHE A N 1
ATOM 574 C CA . PHE A 1 73 ? 1.069 0.179 -0.786 1.00 98.00 73 PHE A CA 1
ATOM 575 C C . PHE A 1 73 ? 0.088 1.271 -0.329 1.00 98.00 73 PHE A C 1
ATOM 577 O O . PHE A 1 73 ? -0.763 1.039 0.533 1.00 98.00 73 PHE A O 1
ATOM 584 N N . LEU A 1 74 ? 0.169 2.468 -0.919 1.00 97.31 74 LEU A N 1
ATOM 585 C CA . LEU A 1 74 ? -0.651 3.613 -0.513 1.00 97.31 74 LEU A CA 1
ATOM 586 C C . LEU A 1 74 ? -2.132 3.434 -0.861 1.00 97.31 74 LEU A C 1
ATOM 588 O O . LEU A 1 74 ? -2.993 3.806 -0.063 1.00 97.31 74 LEU A O 1
ATOM 592 N N . LEU A 1 75 ? -2.447 2.838 -2.013 1.00 95.56 75 LEU A N 1
ATOM 593 C CA . LEU A 1 75 ? -3.831 2.601 -2.424 1.00 95.56 75 LEU A CA 1
ATOM 594 C C . LEU A 1 75 ? -4.530 1.610 -1.491 1.00 95.56 75 LEU A C 1
ATOM 596 O O . LEU A 1 75 ? -5.68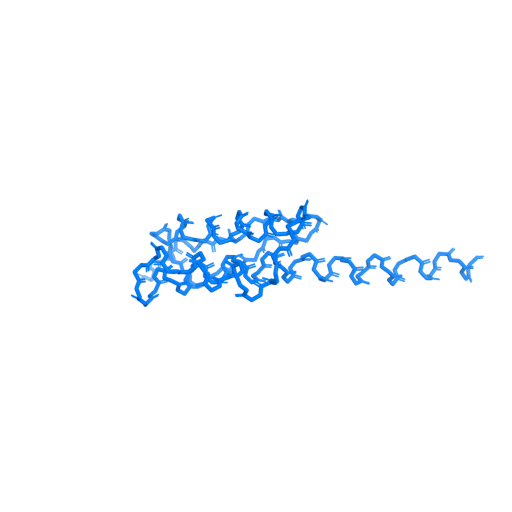4 1.840 -1.132 1.00 95.56 75 LEU A O 1
ATOM 600 N N . ARG A 1 76 ? -3.841 0.560 -1.025 1.00 96.69 76 ARG A N 1
ATOM 601 C CA . ARG A 1 76 ? -4.419 -0.367 -0.042 1.00 96.69 76 ARG A CA 1
ATOM 602 C C . ARG A 1 76 ? -4.713 0.320 1.297 1.00 96.69 76 ARG A C 1
ATOM 604 O O . ARG A 1 76 ? -5.782 0.121 1.882 1.00 96.69 76 ARG A O 1
ATOM 611 N N . LEU A 1 77 ? -3.810 1.175 1.771 1.00 95.69 77 LEU A N 1
ATOM 612 C CA . LEU A 1 77 ? -4.061 1.974 2.975 1.00 95.69 77 LEU A CA 1
ATOM 613 C C . LEU A 1 77 ? -5.240 2.924 2.777 1.00 95.69 77 LEU A C 1
ATOM 615 O O . LEU A 1 77 ? -6.098 3.019 3.649 1.00 95.69 77 LEU A O 1
ATOM 619 N N . GLN A 1 78 ? -5.318 3.586 1.621 1.00 93.88 78 GLN A N 1
ATOM 620 C CA . GLN A 1 78 ? -6.429 4.470 1.288 1.00 93.88 78 GLN A CA 1
ATOM 621 C C . GLN A 1 78 ? -7.772 3.727 1.323 1.00 93.88 78 GLN A C 1
ATOM 623 O O . GLN A 1 78 ? -8.701 4.222 1.959 1.00 93.88 78 GLN A O 1
ATOM 628 N N . GLN A 1 79 ? -7.874 2.547 0.695 1.00 92.38 79 GLN A N 1
ATOM 629 C CA . GLN A 1 79 ? -9.090 1.717 0.724 1.00 92.38 79 GLN A CA 1
ATOM 630 C C . GLN A 1 79 ? -9.531 1.436 2.167 1.00 92.38 79 GLN A C 1
ATOM 632 O O . GLN A 1 79 ? -10.675 1.696 2.537 1.00 92.38 79 GLN A O 1
ATOM 637 N N . THR A 1 80 ? -8.588 0.993 2.998 1.00 92.19 80 THR A N 1
ATOM 638 C CA . THR A 1 80 ? -8.836 0.629 4.400 1.00 92.19 80 THR A CA 1
ATOM 639 C C . THR A 1 80 ? -9.256 1.839 5.243 1.00 92.19 80 THR A C 1
ATOM 641 O O . THR A 1 80 ? -10.195 1.772 6.033 1.00 92.19 80 THR A O 1
ATOM 644 N N . LEU A 1 81 ? -8.590 2.985 5.073 1.00 91.69 81 LEU A N 1
ATOM 645 C CA . LEU A 1 81 ? -8.906 4.211 5.812 1.00 91.69 81 LEU A CA 1
ATOM 646 C C . LEU A 1 81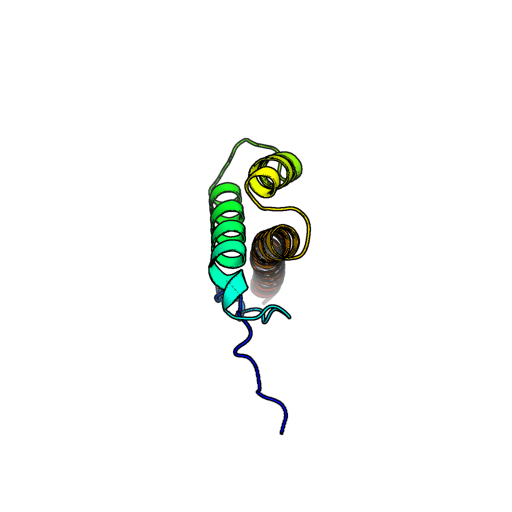 ? -10.283 4.772 5.442 1.00 91.69 81 LEU A C 1
ATOM 648 O O . LEU A 1 81 ? -11.008 5.233 6.326 1.00 91.69 81 LEU A O 1
ATOM 652 N N . ILE A 1 82 ? -10.654 4.730 4.159 1.00 91.31 82 ILE A N 1
ATOM 653 C CA . ILE A 1 82 ? -11.981 5.168 3.715 1.00 91.31 82 ILE A CA 1
ATOM 654 C C . ILE A 1 82 ? -13.061 4.247 4.290 1.00 91.31 82 ILE A C 1
ATOM 656 O O . ILE A 1 82 ? -14.017 4.753 4.874 1.00 91.31 82 ILE A O 1
ATOM 660 N N . MET A 1 83 ? -12.869 2.927 4.225 1.00 88.50 83 MET A N 1
ATOM 661 C CA . MET A 1 83 ? -13.806 1.952 4.796 1.00 88.50 83 MET A CA 1
ATOM 662 C C . MET A 1 83 ? -14.003 2.133 6.299 1.00 88.50 83 MET A C 1
ATOM 664 O O . MET A 1 83 ? -15.132 2.233 6.778 1.00 88.50 83 MET A O 1
ATOM 668 N N . ARG A 1 84 ? -12.912 2.269 7.060 1.00 88.25 84 ARG A N 1
ATOM 669 C CA . ARG A 1 84 ? -12.995 2.520 8.507 1.00 88.25 84 ARG A CA 1
ATOM 670 C C . ARG A 1 84 ? -13.728 3.823 8.821 1.00 88.25 84 ARG A C 1
ATOM 672 O O . ARG A 1 84 ? -14.499 3.869 9.774 1.00 88.25 84 ARG A O 1
ATOM 679 N N . ARG A 1 85 ? -13.531 4.872 8.016 1.00 88.25 85 ARG A N 1
ATOM 680 C CA . ARG A 1 85 ? -14.258 6.141 8.163 1.00 88.25 85 ARG A CA 1
ATOM 681 C C . ARG A 1 85 ? -15.759 5.971 7.906 1.00 88.25 85 ARG A C 1
ATOM 683 O O . ARG A 1 85 ? -16.557 6.488 8.682 1.00 88.25 85 ARG A O 1
ATOM 690 N N . GLU A 1 86 ? -16.134 5.249 6.854 1.00 87.44 86 GLU A N 1
ATOM 691 C CA . GLU A 1 86 ? -17.536 4.987 6.490 1.00 87.44 86 GLU A CA 1
ATOM 692 C C . GLU A 1 86 ? -18.259 4.111 7.530 1.00 87.44 86 GLU A C 1
ATOM 694 O O . GLU A 1 86 ? -19.430 4.350 7.857 1.00 87.44 86 GLU A O 1
ATOM 699 N N . ALA A 1 87 ? -17.553 3.143 8.119 1.00 83.25 87 ALA A N 1
ATOM 700 C CA . ALA A 1 87 ? -18.075 2.311 9.198 1.00 83.25 8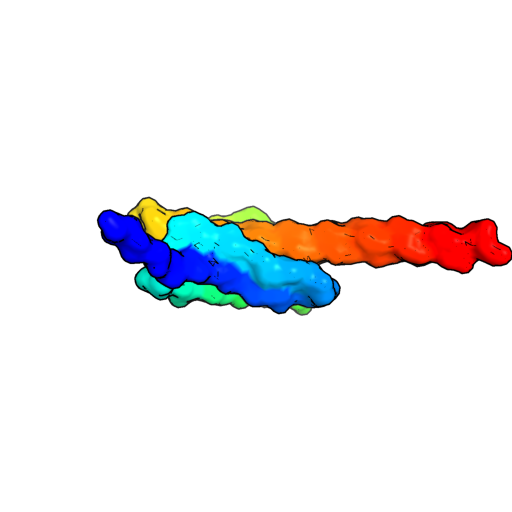7 ALA A CA 1
ATOM 701 C C . ALA A 1 87 ? -18.418 3.137 10.450 1.00 83.25 87 ALA A C 1
ATOM 703 O O . ALA A 1 87 ? -19.498 2.965 11.015 1.00 83.25 87 ALA A O 1
ATOM 704 N N . VAL A 1 88 ? -17.554 4.081 10.846 1.00 79.12 88 VAL A N 1
ATOM 705 C CA . VAL A 1 88 ? -17.828 4.987 11.979 1.00 79.12 88 VAL A CA 1
ATOM 706 C C . VAL A 1 88 ? -19.066 5.843 11.709 1.00 79.12 88 VAL A C 1
ATOM 708 O O . VAL A 1 88 ? -19.939 5.938 12.568 1.00 79.12 88 VAL A O 1
ATOM 711 N N . THR A 1 89 ? -19.196 6.416 10.507 1.00 77.19 89 THR A N 1
ATOM 712 C CA . THR A 1 89 ? -20.366 7.245 10.168 1.00 77.19 89 THR A CA 1
ATOM 713 C C . THR A 1 89 ? -21.675 6.458 10.162 1.00 77.19 89 THR A C 1
ATOM 715 O O . THR A 1 89 ? -22.704 6.992 10.566 1.00 77.19 89 THR A O 1
ATOM 718 N N . SER A 1 90 ? -21.638 5.188 9.751 1.00 74.50 90 SER A N 1
ATOM 719 C CA . SER A 1 90 ? -22.824 4.320 9.706 1.00 74.50 90 SER A CA 1
ATOM 720 C C . SER A 1 90 ? -23.246 3.824 11.092 1.00 74.50 90 SER A C 1
ATOM 722 O O . SER A 1 90 ? -24.423 3.579 11.334 1.00 74.50 90 SER A O 1
ATOM 724 N N . GLN A 1 91 ? -22.298 3.676 12.022 1.00 66.94 91 GLN A N 1
ATOM 725 C CA . GLN A 1 91 ? -22.613 3.325 13.406 1.00 66.94 91 GLN A CA 1
ATOM 726 C C . GLN A 1 91 ? -23.290 4.488 14.132 1.00 66.94 91 GLN A C 1
ATOM 728 O O . GLN A 1 91 ? -24.263 4.263 14.841 1.00 66.94 91 GLN A O 1
ATOM 733 N N . SER A 1 92 ? -22.838 5.727 13.923 1.00 67.00 92 SER A N 1
ATOM 734 C CA . SER A 1 92 ? -23.448 6.901 14.559 1.00 67.00 92 SER A CA 1
ATOM 735 C C . SER A 1 92 ? -24.911 7.112 14.159 1.00 67.00 92 SER A C 1
ATOM 737 O O . SER A 1 92 ? -25.724 7.431 15.015 1.00 67.00 92 SER A O 1
ATOM 739 N N . THR A 1 93 ? -25.284 6.867 12.901 1.00 61.12 93 THR A N 1
ATOM 740 C CA . THR A 1 93 ? -26.678 7.026 12.446 1.00 61.12 93 THR A CA 1
ATOM 741 C C . THR A 1 93 ? -27.624 5.939 12.960 1.00 61.12 93 THR A C 1
ATOM 743 O O . THR A 1 93 ? -28.831 6.151 12.986 1.00 61.12 93 THR A O 1
ATOM 746 N N . SER A 1 94 ? -27.099 4.783 13.379 1.00 60.75 94 SER A N 1
ATOM 747 C CA . SER A 1 94 ? -27.893 3.667 13.908 1.00 60.75 94 SER A CA 1
ATOM 748 C C . SER A 1 94 ? -28.330 3.853 15.364 1.00 60.75 94 SER A C 1
ATOM 750 O O . SER A 1 94 ? -29.237 3.145 15.793 1.00 60.75 94 SER A O 1
ATOM 752 N N . PHE A 1 95 ? -27.679 4.725 16.138 1.00 58.97 95 PHE A N 1
ATOM 753 C CA . PHE A 1 95 ? -28.012 4.945 17.554 1.00 58.97 95 PHE A CA 1
ATOM 754 C C . PHE A 1 95 ? -28.996 6.104 17.780 1.00 58.97 95 PHE A C 1
ATOM 756 O O . PHE A 1 95 ? -29.523 6.232 18.882 1.00 58.97 95 PHE A O 1
ATOM 763 N N . ASP A 1 96 ? -29.268 6.901 16.743 1.00 55.56 96 ASP A N 1
ATOM 764 C CA . ASP A 1 96 ? -30.148 8.078 16.794 1.00 55.56 96 ASP A CA 1
ATOM 765 C C . ASP A 1 96 ? -31.568 7.817 16.227 1.00 55.56 96 ASP A C 1
ATOM 767 O O . ASP A 1 96 ? -32.323 8.767 16.005 1.00 55.56 96 ASP A O 1
ATOM 771 N N . ALA A 1 97 ? -31.942 6.553 15.983 1.00 48.19 97 ALA A N 1
ATOM 772 C CA . ALA A 1 97 ? -33.248 6.132 15.449 1.00 48.19 97 ALA A CA 1
ATOM 773 C C . ALA A 1 97 ? -34.000 5.218 16.427 1.00 48.19 97 ALA A C 1
ATOM 775 O O . ALA A 1 97 ? -35.240 5.376 16.530 1.00 48.19 97 ALA A O 1
#

Foldseek 3Di:
DDDPAPFDWQCADPNFHTHTDPDHPVLNVLLVQLLVLLVVVVVPDPDDPVVSLVVSLVVFDPDPNSVSNPCSNVVNVVNVVVSVVVVVVVVVVVVVD

Radius of gyration: 15.89 Å; chains: 1; bounding box: 48×16×50 Å

Secondary structure (DSSP, 8-state):
------EEEEPPBTTBPPEEEEEEGGGHHHHHHHHHHHHHHHTT--S-HHHHHHHHGGGSPTTHHHHHHHHHHHHHHHHHHHHHHHHHHHHHHHS--

Sequence (97 aa):
MQQVGEYVSVPSAEGYPGLRTPWGNEFRPMIEDGVRCAETWLDGSSLPLWWALAQNRKHHRPGDPQEAFEAGFLLRLQQTLIMRREAVTSQSTSFDA

pLDDT: mean 87.02, std 14.55, range [34.66, 98.12]